Protein AF-A0A5C5XFL8-F1 (afdb_monomer_lite)

Secondary structure (DSSP, 8-state):
-HHHHT-S-S---SSPPPHHHHHHHHHHHHTT-----SSPPPHHHHHHHHHHHHHHHHTTSGGGSPPPP-PPP----TT--SHHHHHHHHHHHHTT--PPPPPPHHHHHHHHHHHHHSSPPPHHHHHHHHHHHHH-HHHHHHHT--

Structure (mmCIF, N/CA/C/O backbone):
data_AF-A0A5C5XFL8-F1
#
_entry.id   AF-A0A5C5XFL8-F1
#
loop_
_atom_site.group_PDB
_atom_site.id
_atom_site.type_symbol
_atom_site.label_atom_id
_atom_site.label_alt_id
_atom_site.label_comp_id
_atom_site.label_asym_id
_atom_site.label_entity_id
_atom_site.label_seq_id
_atom_site.pdbx_PDB_ins_code
_atom_site.Cartn_x
_atom_site.Cartn_y
_atom_site.Cartn_z
_atom_site.occupancy
_atom_site.B_iso_or_equiv
_atom_site.auth_seq_id
_atom_site.auth_comp_id
_atom_site.auth_asym_id
_atom_site.auth_atom_id
_atom_site.pdbx_PDB_model_num
ATOM 1 N N . MET A 1 1 ? 37.981 -22.392 -27.153 1.00 58.59 1 MET A N 1
ATOM 2 C CA . MET A 1 1 ? 37.346 -23.140 -28.263 1.00 58.59 1 MET A CA 1
ATOM 3 C C . MET A 1 1 ? 36.224 -24.040 -27.765 1.00 58.59 1 MET A C 1
ATOM 5 O O . MET A 1 1 ? 35.187 -24.071 -28.409 1.00 58.59 1 MET A O 1
ATOM 9 N N . GLU A 1 2 ? 36.392 -24.692 -26.612 1.00 56.66 2 GLU A N 1
ATOM 10 C CA . GLU A 1 2 ? 35.387 -25.596 -26.027 1.00 56.66 2 GLU A CA 1
ATOM 11 C C . GLU A 1 2 ? 34.042 -24.908 -25.722 1.00 56.66 2 GLU A C 1
ATOM 13 O O . GLU A 1 2 ? 32.993 -25.436 -26.078 1.00 56.66 2 GLU A O 1
ATOM 18 N N . ALA A 1 3 ? 34.059 -23.679 -25.190 1.00 55.62 3 ALA A N 1
ATOM 19 C CA . ALA A 1 3 ? 32.836 -22.928 -24.871 1.00 55.62 3 ALA A CA 1
ATOM 20 C C . ALA A 1 3 ? 31.971 -22.560 -26.100 1.00 55.62 3 ALA A C 1
ATOM 22 O O . ALA A 1 3 ? 30.751 -22.558 -26.013 1.00 55.62 3 ALA A O 1
ATOM 23 N N . LEU A 1 4 ? 32.574 -22.287 -27.267 1.00 59.34 4 LEU A N 1
ATOM 24 C CA . LEU A 1 4 ? 31.832 -21.964 -28.505 1.00 59.34 4 LEU A CA 1
ATOM 25 C C . LEU A 1 4 ? 31.277 -23.216 -29.198 1.00 59.34 4 LEU A C 1
ATOM 27 O O . LEU A 1 4 ? 30.257 -23.161 -29.882 1.00 59.34 4 LEU A O 1
ATOM 31 N N . LYS A 1 5 ? 31.953 -24.353 -29.018 1.00 62.22 5 LYS A N 1
ATOM 32 C CA . LYS A 1 5 ? 31.558 -25.647 -29.581 1.00 62.22 5 LYS A CA 1
ATOM 33 C C . LYS A 1 5 ? 30.596 -26.426 -28.683 1.00 62.22 5 LYS A C 1
ATOM 35 O O . LYS A 1 5 ? 30.146 -27.492 -29.097 1.00 62.22 5 LYS A O 1
ATOM 40 N N . HIS A 1 6 ? 30.249 -25.878 -27.513 1.00 59.28 6 HIS A N 1
ATOM 41 C CA . HIS A 1 6 ? 29.474 -26.554 -26.466 1.00 59.28 6 HIS A CA 1
ATOM 42 C C . HIS A 1 6 ? 30.130 -27.875 -26.023 1.00 59.28 6 HIS A C 1
ATOM 44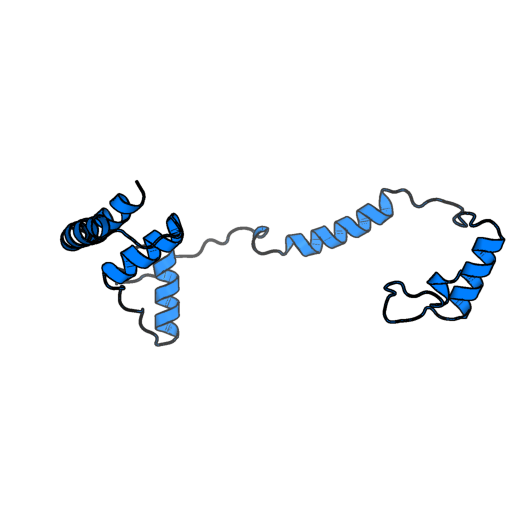 O O . HIS A 1 6 ? 29.457 -28.871 -25.782 1.00 59.28 6 HIS A O 1
ATOM 50 N N . GLU A 1 7 ? 31.463 -27.896 -25.959 1.00 61.62 7 GLU A N 1
ATOM 51 C CA . GLU A 1 7 ? 32.262 -29.062 -25.551 1.00 61.62 7 GLU A CA 1
ATOM 52 C C . GLU A 1 7 ? 32.612 -29.027 -24.045 1.00 61.62 7 GLU A C 1
ATOM 54 O O . GLU A 1 7 ? 33.283 -29.930 -23.553 1.00 61.62 7 GLU A O 1
ATOM 59 N N . SER A 1 8 ? 32.142 -28.014 -23.299 1.00 58.59 8 SER A N 1
ATOM 60 C CA . SER A 1 8 ? 32.319 -27.866 -21.844 1.00 58.59 8 SER A CA 1
ATOM 61 C C . SER A 1 8 ? 30.984 -27.760 -21.082 1.00 58.59 8 SER A C 1
ATOM 63 O O . SER A 1 8 ? 29.957 -27.383 -21.641 1.00 58.59 8 SER A O 1
ATOM 65 N N . PHE A 1 9 ? 31.002 -28.089 -19.782 1.00 54.72 9 PHE A N 1
ATOM 66 C CA . PHE A 1 9 ? 29.833 -28.157 -18.882 1.00 54.72 9 PHE A CA 1
ATOM 67 C C . PHE A 1 9 ? 29.443 -26.811 -18.227 1.00 54.72 9 PHE A C 1
ATOM 69 O O . PHE A 1 9 ? 28.985 -26.784 -17.085 1.00 54.72 9 PHE A O 1
ATOM 76 N N . GLU A 1 10 ? 29.637 -25.682 -18.906 1.00 61.00 10 GLU A N 1
ATOM 77 C CA . GLU A 1 10 ? 29.203 -24.372 -18.390 1.00 61.00 10 GLU A CA 1
ATOM 78 C C . GLU A 1 10 ? 27.795 -24.007 -18.890 1.00 61.00 10 GLU A C 1
ATOM 80 O O . GLU A 1 10 ? 27.343 -24.517 -19.914 1.00 61.00 10 GLU A O 1
ATOM 85 N N . MET A 1 11 ? 27.078 -23.137 -18.160 1.00 63.06 11 MET A N 1
ATOM 86 C CA . MET A 1 11 ? 25.755 -22.657 -18.586 1.00 63.06 11 MET A CA 1
ATOM 87 C C . MET A 1 11 ? 25.874 -21.854 -19.884 1.00 63.06 11 MET A C 1
ATOM 89 O O . MET A 1 11 ? 26.341 -20.714 -19.884 1.00 63.06 11 MET A O 1
ATOM 93 N N . LEU A 1 12 ? 25.418 -22.463 -20.974 1.00 62.34 12 LEU A N 1
ATOM 94 C CA . LEU A 1 12 ? 25.382 -21.893 -22.314 1.00 62.34 12 LEU A CA 1
ATOM 95 C C . LEU A 1 12 ? 23.933 -21.516 -22.674 1.00 62.34 12 LEU A C 1
ATOM 97 O O . LEU A 1 12 ? 23.000 -22.123 -22.146 1.00 62.34 12 LEU A O 1
ATOM 101 N N . PRO A 1 13 ? 23.717 -20.502 -23.529 1.00 64.38 13 PRO A N 1
ATOM 102 C CA . PRO A 1 13 ? 22.396 -20.224 -24.092 1.00 64.38 13 PRO A CA 1
ATOM 103 C C . PRO A 1 13 ? 21.851 -21.453 -24.847 1.00 64.38 13 PRO A C 1
ATOM 105 O O . PRO A 1 13 ? 22.625 -22.192 -25.447 1.00 64.38 13 PRO A O 1
ATOM 108 N N . ASP A 1 14 ? 20.526 -21.653 -24.838 1.00 60.75 14 ASP A N 1
ATOM 109 C CA . ASP A 1 14 ? 19.864 -22.869 -25.361 1.00 60.75 14 ASP A CA 1
ATOM 110 C C . ASP A 1 14 ? 20.130 -23.156 -26.856 1.00 60.75 14 ASP A C 1
ATOM 112 O O . ASP A 1 14 ? 20.002 -24.296 -27.305 1.00 60.75 14 ASP A O 1
ATOM 116 N N . GLU A 1 15 ? 20.508 -22.145 -27.644 1.00 71.75 15 GLU A N 1
ATOM 117 C CA . GLU A 1 15 ? 20.740 -22.272 -29.085 1.00 71.75 15 GLU A CA 1
ATOM 118 C C . GLU A 1 15 ? 22.223 -22.142 -29.456 1.00 71.75 15 GLU A C 1
ATOM 120 O O . GLU A 1 15 ? 22.873 -21.118 -29.222 1.00 71.75 15 GLU A O 1
ATOM 125 N N . ARG A 1 16 ? 22.750 -23.178 -30.125 1.00 73.06 16 ARG A N 1
ATOM 126 C CA . ARG A 1 16 ? 24.101 -23.178 -30.698 1.00 73.06 16 ARG A CA 1
ATOM 127 C C . ARG A 1 16 ? 24.171 -22.256 -31.917 1.00 73.06 16 ARG A C 1
ATOM 129 O O . ARG A 1 16 ? 23.327 -22.318 -32.809 1.00 73.06 16 ARG A O 1
ATOM 136 N N . LEU A 1 17 ? 25.233 -21.450 -31.986 1.00 80.19 17 LEU A N 1
ATOM 137 C CA . LEU A 1 17 ? 25.525 -20.622 -33.158 1.00 80.19 17 LEU A CA 1
ATOM 138 C C . LEU A 1 17 ? 25.703 -21.485 -34.424 1.00 80.19 17 LEU A C 1
ATOM 140 O O . LEU A 1 17 ? 26.223 -22.598 -34.333 1.00 80.19 17 LEU A O 1
ATOM 144 N N . PRO A 1 18 ? 25.347 -20.974 -35.617 1.00 88.50 18 PRO A N 1
ATOM 145 C CA . PRO A 1 18 ? 25.570 -21.691 -36.870 1.00 88.50 18 PRO A CA 1
ATOM 146 C C . PRO A 1 18 ? 27.041 -22.082 -37.062 1.00 88.50 18 PRO A C 1
ATOM 148 O O . PRO A 1 18 ? 27.942 -21.304 -36.747 1.00 88.50 18 PRO A O 1
ATOM 151 N N . GLU A 1 19 ? 27.295 -23.255 -37.649 1.00 83.06 19 GLU A N 1
ATOM 152 C CA . GLU A 1 19 ? 28.662 -23.760 -37.883 1.00 83.06 19 GLU A CA 1
ATOM 153 C C . GLU A 1 19 ? 29.536 -22.786 -38.680 1.00 83.06 19 GLU A C 1
ATOM 155 O O . GLU A 1 19 ? 30.731 -22.661 -38.422 1.00 83.06 19 GLU A O 1
ATOM 160 N N . THR A 1 20 ? 28.939 -22.044 -39.614 1.00 87.44 20 THR A N 1
ATOM 161 C CA . THR A 1 20 ? 29.629 -21.003 -40.386 1.00 87.44 20 THR A CA 1
ATOM 162 C C . THR A 1 20 ? 30.152 -19.885 -39.489 1.00 87.44 20 THR A C 1
ATOM 164 O O . THR A 1 20 ? 31.298 -19.472 -39.619 1.00 87.44 20 THR A O 1
ATOM 167 N N . VAL A 1 21 ? 29.352 -19.464 -38.509 1.00 86.62 21 VAL A N 1
ATOM 168 C CA . VAL A 1 21 ? 29.722 -18.433 -37.536 1.00 86.62 21 VAL A CA 1
ATOM 169 C C . VAL A 1 21 ? 30.819 -18.947 -36.600 1.00 86.62 21 VAL A C 1
ATOM 171 O O . VAL A 1 21 ? 31.780 -18.233 -36.323 1.00 86.62 21 VAL A O 1
ATOM 174 N N . ILE A 1 22 ? 30.732 -20.203 -36.148 1.00 85.62 22 ILE A N 1
ATOM 175 C CA . ILE A 1 22 ? 31.780 -20.836 -35.326 1.00 85.62 22 ILE A CA 1
ATOM 176 C C . ILE A 1 22 ? 33.107 -20.918 -36.101 1.00 85.62 22 ILE A C 1
ATOM 178 O O . ILE A 1 22 ? 34.171 -20.657 -35.529 1.00 85.62 22 ILE A O 1
ATOM 182 N N . ALA A 1 23 ? 33.064 -21.253 -37.393 1.00 87.25 23 ALA A N 1
ATOM 183 C CA . ALA A 1 23 ? 34.242 -21.292 -38.257 1.00 87.25 23 ALA A CA 1
ATOM 184 C C . ALA A 1 23 ? 34.877 -19.902 -38.426 1.00 87.25 23 ALA A C 1
ATOM 186 O O . ALA A 1 23 ? 36.098 -19.775 -38.295 1.00 87.25 23 ALA A O 1
ATOM 187 N N . ASP A 1 24 ? 34.063 -18.861 -38.617 1.00 86.12 24 ASP A N 1
ATOM 188 C CA . ASP A 1 24 ? 34.532 -17.474 -38.701 1.00 86.12 24 ASP A CA 1
ATOM 189 C C . ASP A 1 24 ? 35.217 -17.032 -37.399 1.00 86.12 24 ASP A C 1
ATOM 191 O O . ASP A 1 24 ? 36.332 -16.507 -37.431 1.00 86.12 24 ASP A O 1
ATOM 195 N N . PHE A 1 25 ? 34.617 -17.322 -36.236 1.00 85.19 25 PHE A N 1
ATOM 196 C CA . PHE A 1 25 ? 35.239 -17.047 -34.934 1.00 85.19 25 PHE A CA 1
ATOM 197 C C . PHE A 1 25 ? 36.539 -17.828 -34.727 1.00 85.19 25 PHE A C 1
ATOM 199 O O . PHE A 1 25 ? 37.504 -17.289 -34.190 1.00 85.19 25 PHE A O 1
ATOM 206 N N . THR A 1 26 ? 36.584 -19.089 -35.158 1.00 87.62 26 THR A N 1
ATOM 207 C CA . THR A 1 26 ? 37.783 -19.930 -35.047 1.00 87.62 26 THR A CA 1
ATOM 208 C C . THR A 1 26 ? 38.942 -19.322 -35.822 1.00 87.62 26 THR A C 1
ATOM 210 O O . THR A 1 26 ? 40.038 -19.172 -35.282 1.00 87.62 26 THR A O 1
ATOM 213 N N . ARG A 1 27 ? 38.682 -18.936 -37.073 1.00 87.81 27 ARG A N 1
ATOM 214 C CA . ARG A 1 27 ? 39.663 -18.290 -37.939 1.00 87.81 27 ARG A CA 1
ATOM 215 C C . ARG A 1 27 ? 40.121 -16.956 -37.359 1.00 87.81 27 ARG A C 1
ATOM 217 O O . ARG A 1 27 ? 41.314 -16.718 -37.248 1.00 87.81 27 ARG A O 1
ATOM 224 N N . TRP A 1 28 ? 39.189 -16.129 -36.901 1.00 88.50 28 TRP A N 1
ATOM 225 C CA . TRP A 1 28 ? 39.501 -14.841 -36.287 1.00 88.50 28 TRP A CA 1
ATOM 226 C C . TRP A 1 28 ? 40.406 -14.961 -35.047 1.00 88.50 28 TRP A C 1
ATOM 228 O O . TRP A 1 28 ? 41.344 -14.182 -34.884 1.00 88.50 28 TRP A O 1
ATOM 238 N N . ILE A 1 29 ? 40.169 -15.961 -34.190 1.00 86.69 29 ILE A N 1
ATOM 239 C CA . ILE A 1 29 ? 41.032 -16.251 -33.033 1.00 86.69 29 ILE A CA 1
ATOM 240 C C . ILE A 1 29 ? 42.422 -16.709 -33.493 1.00 86.69 29 ILE A C 1
ATOM 242 O O . ILE A 1 29 ? 43.422 -16.268 -32.928 1.00 86.69 29 ILE A O 1
ATOM 246 N N . GLN A 1 30 ? 42.497 -17.569 -34.516 1.00 89.00 30 GLN A N 1
ATOM 247 C CA . GLN A 1 30 ? 43.768 -18.013 -35.106 1.00 89.00 30 GLN A CA 1
ATOM 248 C C . GLN A 1 30 ? 44.559 -16.848 -35.716 1.00 89.00 30 GLN A C 1
ATOM 250 O O . GLN A 1 30 ? 45.778 -16.804 -35.575 1.00 89.00 30 GLN A O 1
ATOM 255 N N . ASP A 1 31 ? 43.861 -15.871 -36.292 1.00 87.31 31 ASP A N 1
ATOM 256 C CA . ASP A 1 31 ? 44.422 -14.636 -36.846 1.00 87.31 31 ASP A CA 1
ATOM 257 C C . ASP A 1 31 ? 44.785 -13.602 -35.750 1.00 87.31 31 ASP A C 1
ATOM 259 O O . ASP A 1 31 ? 45.100 -12.448 -36.042 1.00 87.31 31 ASP A O 1
ATOM 263 N N . GLY A 1 32 ? 44.765 -14.004 -34.472 1.00 84.94 32 GLY A N 1
ATOM 264 C CA . GLY A 1 32 ? 45.216 -13.198 -33.336 1.00 84.94 32 GLY A CA 1
ATOM 265 C C . GLY A 1 32 ? 44.126 -12.361 -32.669 1.00 84.94 32 GLY A C 1
ATOM 266 O O . GLY A 1 32 ? 44.453 -11.443 -31.919 1.00 84.94 32 GLY A O 1
ATOM 267 N N . ALA A 1 33 ? 42.847 -12.657 -32.931 1.00 86.06 33 ALA A N 1
ATOM 268 C CA . ALA A 1 33 ? 41.697 -11.945 -32.371 1.00 86.06 33 ALA A CA 1
ATOM 269 C C . ALA A 1 33 ? 41.777 -10.417 -32.575 1.00 86.06 33 ALA A C 1
ATOM 271 O O . ALA A 1 33 ? 41.388 -9.625 -31.711 1.00 86.06 33 ALA A O 1
ATOM 272 N N . PHE A 1 34 ? 42.316 -9.991 -33.723 1.00 82.38 34 PHE A N 1
ATOM 273 C CA . PHE A 1 34 ? 42.469 -8.578 -34.056 1.00 82.38 34 PHE A CA 1
ATOM 274 C C . PHE A 1 34 ? 41.095 -7.916 -34.154 1.00 82.38 34 PHE A C 1
ATOM 276 O O . PHE A 1 34 ? 40.184 -8.485 -34.732 1.00 82.38 34 PHE A O 1
ATOM 283 N N . ASN A 1 35 ? 40.897 -6.709 -33.634 1.00 76.50 35 ASN A N 1
ATOM 284 C CA . ASN A 1 35 ? 39.623 -6.022 -33.853 1.00 76.50 35 ASN A CA 1
ATOM 285 C C . ASN A 1 35 ? 39.495 -5.671 -35.353 1.00 76.50 35 ASN A C 1
ATOM 287 O O . ASN A 1 35 ? 40.266 -4.834 -35.817 1.00 76.50 35 ASN A O 1
ATOM 291 N N . PRO A 1 36 ? 38.561 -6.275 -36.119 1.00 71.00 36 PRO A N 1
ATOM 292 C CA . PRO A 1 36 ? 38.501 -6.104 -37.571 1.00 71.00 36 PRO A CA 1
ATOM 293 C C . PRO A 1 36 ? 37.799 -4.809 -37.994 1.00 71.00 36 PRO A C 1
ATOM 295 O O . PRO A 1 36 ? 37.556 -4.591 -39.176 1.00 71.00 36 PRO A O 1
ATOM 298 N N . ARG A 1 37 ? 37.398 -3.967 -37.036 1.00 75.00 37 ARG A N 1
ATOM 299 C CA . ARG A 1 37 ? 36.728 -2.699 -37.317 1.00 75.00 37 ARG A CA 1
ATOM 300 C C . ARG A 1 37 ? 37.773 -1.630 -37.630 1.00 75.00 37 ARG A C 1
ATOM 302 O O . ARG A 1 37 ? 38.515 -1.236 -36.735 1.00 75.00 37 ARG A O 1
ATOM 309 N N . ASP A 1 38 ? 37.752 -1.106 -38.854 1.00 70.56 38 ASP A N 1
ATOM 310 C CA . ASP A 1 38 ? 38.615 0.008 -39.287 1.00 70.56 38 ASP A CA 1
ATOM 311 C C . ASP A 1 38 ? 38.372 1.300 -38.486 1.00 70.56 38 ASP A C 1
ATOM 313 O O . ASP A 1 38 ? 39.257 2.141 -38.336 1.00 70.56 38 ASP A O 1
ATOM 317 N N . GLN A 1 39 ? 37.165 1.452 -37.936 1.00 59.88 39 GLN A N 1
ATOM 318 C CA . GLN A 1 39 ? 36.803 2.507 -36.998 1.00 59.88 39 GLN A CA 1
ATOM 319 C C . GLN A 1 39 ? 36.074 1.892 -35.809 1.00 59.88 39 GLN A C 1
ATOM 321 O O . GLN A 1 39 ? 35.046 1.225 -35.949 1.00 59.88 39 GLN A O 1
ATOM 326 N N . GLN A 1 40 ? 36.596 2.135 -34.611 1.00 59.62 40 GLN A N 1
ATOM 327 C CA . GLN A 1 40 ? 35.843 1.889 -33.393 1.00 59.62 40 GLN A CA 1
ATOM 328 C C . GLN A 1 40 ? 34.628 2.829 -33.421 1.00 59.62 40 GLN A C 1
ATOM 330 O O . GLN A 1 40 ? 34.829 4.031 -33.609 1.00 59.62 40 GLN A O 1
ATOM 335 N N . PRO A 1 41 ? 33.382 2.327 -33.294 1.00 57.22 41 PRO A N 1
ATOM 336 C CA . PRO A 1 41 ? 32.232 3.215 -33.219 1.00 57.22 41 PRO A CA 1
ATOM 337 C C . PRO A 1 41 ? 32.491 4.205 -32.089 1.00 57.22 41 PRO A C 1
ATOM 339 O O . PRO A 1 41 ? 32.881 3.788 -30.992 1.00 57.22 41 PRO A O 1
ATOM 342 N N . SER A 1 42 ? 32.328 5.501 -32.369 1.00 61.09 42 SER A N 1
ATOM 343 C CA . SER A 1 42 ? 32.433 6.510 -31.323 1.00 61.09 42 SER A CA 1
ATOM 344 C C . SER A 1 42 ? 31.477 6.088 -30.203 1.00 61.09 42 SER A C 1
ATOM 346 O O . SER A 1 42 ? 30.304 5.831 -30.494 1.00 61.09 42 SER A O 1
ATOM 348 N N . PRO A 1 43 ? 31.939 5.954 -28.946 1.00 59.53 43 PRO A N 1
ATOM 349 C CA . PRO A 1 43 ? 31.106 5.502 -27.832 1.00 59.53 43 PRO A CA 1
ATOM 350 C C . PRO A 1 43 ? 29.796 6.290 -27.681 1.00 59.53 43 PRO A C 1
ATOM 352 O O . PRO A 1 43 ? 28.853 5.795 -27.074 1.00 59.53 43 PRO A O 1
ATOM 355 N N . THR A 1 44 ? 29.740 7.498 -28.242 1.00 61.12 44 THR A N 1
ATOM 356 C CA . THR A 1 44 ? 28.599 8.410 -28.257 1.00 61.12 44 THR A CA 1
ATOM 357 C C . THR A 1 44 ? 27.459 7.964 -29.176 1.00 61.12 44 THR A C 1
ATOM 359 O O . THR A 1 44 ? 26.360 7.769 -28.677 1.00 61.12 44 THR A O 1
ATOM 362 N N . ASP A 1 45 ? 27.662 7.700 -30.469 1.00 60.38 45 ASP A N 1
ATOM 363 C CA . ASP A 1 45 ? 26.527 7.646 -31.415 1.00 60.38 45 ASP A CA 1
ATOM 364 C C . ASP A 1 45 ? 25.609 6.420 -31.229 1.00 60.38 45 ASP A C 1
ATOM 366 O O . ASP A 1 45 ? 24.379 6.528 -31.224 1.00 60.38 45 ASP A O 1
ATOM 370 N N . ALA A 1 46 ? 26.192 5.232 -31.031 1.00 60.56 46 ALA A N 1
ATOM 371 C CA . ALA A 1 46 ? 25.420 4.003 -30.818 1.00 60.56 46 ALA A CA 1
ATOM 372 C C . ALA A 1 46 ? 24.756 3.972 -29.429 1.00 60.56 46 ALA A C 1
ATOM 374 O O . ALA A 1 46 ? 23.627 3.491 -29.282 1.00 60.56 46 ALA A O 1
ATOM 375 N N . ALA A 1 47 ? 25.434 4.513 -28.412 1.00 67.38 47 ALA A N 1
ATOM 376 C CA . ALA A 1 47 ? 24.881 4.636 -27.068 1.00 67.38 47 ALA A CA 1
ATOM 377 C C . ALA A 1 47 ? 23.766 5.691 -27.014 1.00 67.38 47 ALA A C 1
ATOM 379 O O . ALA A 1 47 ? 22.748 5.468 -26.358 1.00 67.38 47 ALA A O 1
ATOM 380 N N . GLU A 1 48 ? 23.908 6.796 -27.746 1.00 68.81 48 GLU A N 1
ATOM 381 C CA . GLU A 1 48 ? 22.906 7.857 -27.854 1.00 68.81 48 GLU A CA 1
ATOM 382 C C . GLU A 1 48 ? 21.645 7.380 -28.573 1.00 68.81 48 GLU A C 1
ATOM 384 O O . GLU A 1 48 ? 20.537 7.616 -28.083 1.00 68.81 48 GLU A O 1
ATOM 389 N N . ALA A 1 49 ? 21.781 6.649 -29.684 1.00 69.81 49 ALA A N 1
ATOM 390 C CA . ALA A 1 49 ? 20.637 6.067 -30.383 1.00 69.81 49 ALA A CA 1
ATOM 391 C C . ALA A 1 49 ? 19.873 5.069 -29.491 1.00 69.81 49 ALA A C 1
ATOM 393 O O . ALA A 1 49 ? 18.644 5.143 -29.375 1.00 69.81 49 ALA A O 1
ATOM 394 N N . ALA A 1 50 ? 20.595 4.183 -28.794 1.00 81.62 50 ALA A N 1
ATOM 395 C CA . ALA A 1 50 ? 20.005 3.226 -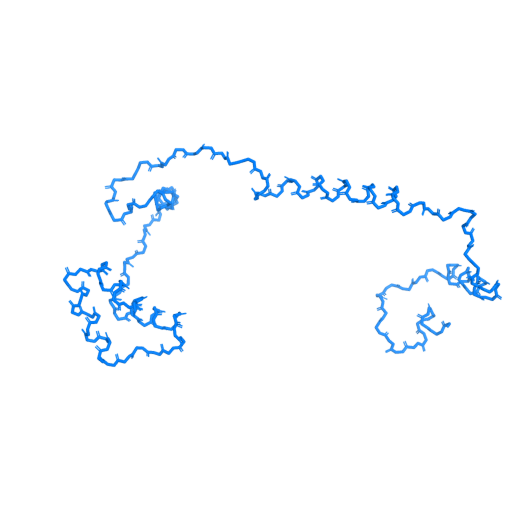27.859 1.00 81.62 50 ALA A CA 1
ATOM 396 C C . ALA A 1 50 ? 19.350 3.913 -26.646 1.00 81.62 50 ALA A C 1
ATOM 398 O O . ALA A 1 50 ? 18.286 3.492 -26.183 1.00 81.62 50 ALA A O 1
ATOM 399 N N . TRP A 1 51 ? 19.955 4.986 -26.134 1.00 82.75 51 TRP A N 1
ATOM 400 C CA . TRP A 1 51 ? 19.399 5.776 -25.040 1.00 82.75 51 TRP A CA 1
ATOM 401 C C . TRP A 1 51 ? 18.131 6.518 -25.456 1.00 82.75 51 TRP A C 1
ATOM 403 O O . TRP A 1 51 ? 17.139 6.470 -24.734 1.00 82.75 51 TRP A O 1
ATOM 413 N N . LYS A 1 52 ? 18.115 7.147 -26.636 1.00 87.62 52 LYS A N 1
ATOM 414 C CA . LYS A 1 52 ? 16.947 7.877 -27.146 1.00 87.62 52 LYS A CA 1
ATOM 415 C C . LYS A 1 52 ? 15.733 6.962 -27.312 1.00 87.62 52 LYS A C 1
ATOM 417 O O . LYS A 1 52 ? 14.625 7.355 -26.949 1.00 87.62 52 LYS A O 1
ATOM 422 N N . ALA A 1 53 ? 15.945 5.735 -27.790 1.00 89.81 53 ALA A N 1
ATOM 423 C CA . ALA A 1 53 ? 14.893 4.723 -27.871 1.00 89.81 53 ALA A CA 1
ATOM 424 C C . ALA A 1 53 ? 14.355 4.340 -26.479 1.00 89.81 53 ALA A C 1
ATOM 426 O O . ALA A 1 53 ? 13.145 4.385 -26.254 1.00 89.81 53 ALA A O 1
ATOM 427 N N . LYS A 1 54 ? 15.244 4.054 -25.516 1.00 90.75 54 LYS A N 1
ATOM 428 C CA . LYS A 1 54 ? 14.858 3.742 -24.127 1.00 90.75 54 LYS A CA 1
ATOM 429 C C . LYS A 1 54 ? 14.139 4.905 -23.448 1.00 90.75 54 LYS A C 1
ATOM 431 O O . LYS A 1 54 ? 13.179 4.688 -22.719 1.00 90.75 54 LYS A O 1
ATOM 436 N N . LEU A 1 55 ? 14.586 6.137 -23.676 1.00 91.62 55 LEU A N 1
ATOM 437 C CA . LEU A 1 55 ? 13.946 7.324 -23.126 1.00 91.62 55 LEU A CA 1
ATOM 438 C C . LEU A 1 55 ? 12.532 7.478 -23.690 1.00 91.62 55 LEU A C 1
ATOM 440 O O . LEU A 1 55 ? 11.603 7.647 -22.914 1.00 91.62 55 LEU A O 1
ATOM 444 N N . ALA A 1 56 ? 12.351 7.330 -25.006 1.00 92.31 56 ALA A N 1
ATOM 445 C CA . ALA A 1 56 ? 11.034 7.406 -25.639 1.00 92.31 56 ALA A CA 1
ATOM 446 C C . ALA A 1 56 ? 10.045 6.353 -25.104 1.00 92.31 56 ALA A C 1
ATOM 448 O O . ALA A 1 56 ? 8.855 6.640 -24.968 1.00 92.31 56 ALA A O 1
ATOM 449 N N . GLU A 1 57 ? 10.524 5.150 -24.783 1.00 93.88 57 GLU A N 1
ATOM 450 C CA . GLU A 1 57 ? 9.726 4.114 -24.123 1.00 93.88 57 GLU A CA 1
ATOM 451 C C . GLU A 1 57 ? 9.380 4.509 -22.680 1.00 93.88 57 GLU A C 1
ATOM 453 O O . GLU A 1 57 ? 8.207 4.544 -22.304 1.00 93.88 57 GLU A O 1
ATOM 458 N N . ARG A 1 58 ? 10.391 4.867 -21.880 1.00 94.56 58 ARG A N 1
ATOM 459 C CA . ARG A 1 58 ? 10.235 5.194 -20.455 1.00 94.56 58 ARG A CA 1
ATOM 460 C C . ARG A 1 58 ? 9.390 6.427 -20.219 1.00 94.56 58 ARG A C 1
ATOM 462 O O . ARG A 1 58 ? 8.617 6.446 -19.271 1.00 94.56 58 ARG A O 1
ATOM 469 N N . SER A 1 59 ? 9.477 7.431 -21.087 1.00 94.12 59 SER A N 1
ATOM 470 C CA . SER A 1 59 ? 8.644 8.627 -20.996 1.00 94.12 59 SER A CA 1
ATOM 471 C C . SER A 1 59 ? 7.154 8.293 -20.971 1.00 94.12 59 SER A C 1
ATOM 473 O O . SER A 1 59 ? 6.397 9.089 -20.442 1.00 94.12 59 SER A O 1
ATOM 475 N N . ARG A 1 60 ? 6.722 7.127 -21.476 1.00 94.62 60 ARG A N 1
ATOM 476 C CA . ARG A 1 60 ? 5.320 6.670 -21.445 1.00 94.62 60 ARG A CA 1
ATOM 477 C C . ARG A 1 60 ? 4.895 6.045 -20.114 1.00 94.62 60 ARG A C 1
ATOM 479 O O . ARG A 1 60 ? 3.718 5.728 -19.953 1.00 94.62 60 ARG A O 1
ATOM 486 N N . TRP A 1 61 ? 5.815 5.825 -19.176 1.00 95.50 61 TRP A N 1
ATOM 487 C CA . TRP A 1 61 ? 5.484 5.300 -17.854 1.00 95.50 61 TRP A CA 1
ATOM 488 C C . TRP A 1 61 ? 4.536 6.238 -17.120 1.00 95.50 61 TRP A C 1
ATOM 490 O O . TRP A 1 61 ? 4.699 7.455 -17.159 1.00 95.50 61 TRP A O 1
ATOM 500 N N . TRP A 1 62 ? 3.568 5.658 -16.413 1.00 93.31 62 TRP A N 1
ATOM 501 C CA . TRP A 1 62 ? 2.503 6.402 -15.741 1.00 93.31 62 TRP A CA 1
ATOM 502 C C . TRP A 1 62 ? 3.036 7.466 -14.767 1.00 93.31 62 TRP A C 1
ATOM 504 O O . TRP A 1 62 ? 2.432 8.525 -14.648 1.00 93.31 62 TRP A O 1
ATOM 514 N N . SER A 1 63 ? 4.179 7.216 -14.120 1.00 93.62 63 SER A N 1
ATOM 515 C CA . SER A 1 63 ? 4.803 8.127 -13.152 1.00 93.62 63 SER A CA 1
ATOM 516 C C . SER A 1 63 ? 5.541 9.307 -13.791 1.00 93.62 63 SER A C 1
ATOM 518 O O . SER A 1 63 ? 5.871 10.261 -13.093 1.00 93.62 63 SER A O 1
ATOM 520 N N . LEU A 1 64 ? 5.809 9.245 -15.101 1.00 94.19 64 LEU A N 1
ATOM 521 C CA . LEU A 1 64 ? 6.460 10.305 -15.880 1.00 94.19 64 LEU A CA 1
ATOM 522 C C . LEU A 1 64 ? 5.472 11.071 -16.769 1.00 94.19 64 LEU A C 1
ATOM 524 O O . LEU A 1 64 ? 5.866 11.979 -17.500 1.00 94.19 64 LEU A O 1
ATOM 528 N N . GLN A 1 65 ? 4.191 10.706 -16.722 1.00 94.06 65 GLN A N 1
ATOM 529 C CA . GLN A 1 65 ? 3.135 11.451 -17.389 1.00 94.06 65 GLN A CA 1
ATOM 530 C C . GLN A 1 65 ? 2.694 12.638 -16.521 1.00 94.06 65 GLN A C 1
ATOM 532 O O . GLN A 1 65 ? 2.698 12.535 -15.293 1.00 94.06 65 GLN A O 1
ATOM 537 N N . PRO A 1 66 ? 2.271 13.758 -17.132 1.00 93.31 66 PRO A N 1
ATOM 538 C CA . PRO A 1 66 ? 1.659 14.854 -16.393 1.00 93.31 66 PRO A CA 1
ATOM 539 C C . PRO A 1 66 ? 0.463 14.367 -15.568 1.00 93.31 66 PRO A C 1
ATOM 541 O O . PRO A 1 66 ? -0.350 13.569 -16.052 1.00 93.31 66 PRO A O 1
ATOM 544 N N . LEU A 1 67 ? 0.336 14.873 -14.338 1.00 92.06 67 LEU A N 1
ATOM 545 C CA . LEU A 1 67 ? -0.832 14.597 -13.511 1.00 92.06 67 LEU A CA 1
ATOM 546 C C . LEU A 1 67 ? -2.071 15.185 -14.188 1.00 92.06 67 LEU A C 1
ATOM 548 O O . LEU A 1 67 ? -2.076 16.334 -14.628 1.00 92.06 67 LEU A O 1
ATOM 552 N N . LYS A 1 68 ? -3.128 14.380 -14.268 1.00 89.00 68 LYS A N 1
ATOM 553 C CA . LYS A 1 68 ? -4.439 14.837 -14.722 1.00 89.00 68 LYS A CA 1
ATOM 554 C C . LYS A 1 68 ? -5.235 15.281 -13.508 1.00 89.00 68 LYS A C 1
ATOM 556 O O . LYS A 1 68 ? -5.310 14.540 -12.530 1.00 89.00 68 LYS A O 1
ATOM 561 N N . GLU A 1 69 ? -5.859 16.447 -13.589 1.00 88.25 69 GLU A N 1
ATOM 562 C CA . GLU A 1 69 ? -6.853 16.842 -12.598 1.00 88.25 69 GLU A CA 1
ATOM 563 C C . GLU A 1 69 ? -8.097 15.966 -12.754 1.00 88.25 69 GLU A C 1
ATOM 565 O O . GLU A 1 69 ? -8.656 15.832 -13.846 1.00 88.25 69 GLU A O 1
ATOM 570 N N . VAL A 1 70 ? -8.515 15.337 -11.658 1.00 90.31 70 VAL A N 1
ATOM 571 C CA . VAL A 1 70 ? -9.711 14.498 -11.606 1.00 90.31 70 VAL A CA 1
ATOM 572 C C . VAL A 1 70 ? -10.594 15.016 -10.484 1.00 90.31 70 VAL A C 1
ATOM 574 O O . VAL A 1 70 ? -10.147 15.164 -9.351 1.00 90.31 70 VAL A O 1
ATOM 577 N N . SER A 1 71 ? -11.862 15.279 -10.792 1.00 91.38 71 SER A N 1
ATOM 578 C CA . SER A 1 71 ? -12.842 15.660 -9.780 1.00 91.38 71 SER A CA 1
ATOM 579 C C . SER A 1 71 ? -13.166 14.470 -8.878 1.00 91.38 71 SER A C 1
ATOM 581 O O . SER A 1 71 ? -13.545 13.405 -9.378 1.00 91.38 71 SER A O 1
ATOM 583 N N . VAL A 1 72 ? -13.082 14.670 -7.566 1.00 90.19 72 VAL A N 1
ATOM 584 C CA . VAL A 1 72 ? -13.461 13.665 -6.567 1.00 90.19 72 VAL A CA 1
ATOM 585 C C . VAL A 1 72 ? -14.960 13.339 -6.700 1.00 90.19 72 VAL A C 1
ATOM 587 O O . VAL A 1 72 ? -15.786 14.260 -6.742 1.00 90.19 72 VAL A O 1
ATOM 590 N N . PRO A 1 73 ? -15.352 12.053 -6.805 1.00 89.31 73 PRO A N 1
ATOM 591 C CA . PRO A 1 73 ? -16.752 11.661 -6.850 1.00 89.31 73 PRO A CA 1
ATOM 592 C C . PRO A 1 73 ? -17.475 12.086 -5.575 1.00 89.31 73 PRO A C 1
ATOM 594 O O . PRO A 1 73 ? -16.968 11.906 -4.474 1.00 89.31 73 PRO A O 1
ATOM 597 N N . LYS A 1 74 ? -18.700 12.596 -5.707 1.00 84.62 74 LYS A N 1
ATOM 598 C CA . LYS A 1 74 ? -19.520 12.925 -4.538 1.00 84.62 74 LYS A CA 1
ATOM 599 C C . LYS A 1 74 ? -20.004 11.637 -3.874 1.00 84.62 74 LYS A C 1
ATOM 601 O O . LYS A 1 74 ? -20.784 10.894 -4.471 1.00 84.62 74 LYS A O 1
ATOM 606 N N . VAL A 1 75 ? -19.566 11.398 -2.644 1.00 81.06 75 VAL A N 1
ATOM 607 C CA . VAL A 1 75 ? -20.028 10.296 -1.793 1.00 81.06 75 VAL A CA 1
ATOM 608 C C . VAL A 1 75 ? -20.749 10.885 -0.579 1.00 81.06 75 VAL A C 1
ATOM 610 O O . VAL A 1 75 ? -20.325 11.894 -0.030 1.00 81.06 75 VAL A O 1
ATOM 613 N N . ILE A 1 76 ? -21.895 10.300 -0.218 1.00 67.81 76 ILE A N 1
ATOM 614 C CA . ILE A 1 76 ? -22.782 10.787 0.862 1.00 67.81 76 ILE A CA 1
ATOM 615 C C . ILE A 1 76 ? -22.458 10.093 2.202 1.00 67.81 76 ILE A C 1
ATOM 617 O O . ILE A 1 76 ? -23.032 10.422 3.234 1.00 67.81 76 ILE A O 1
ATOM 621 N N . ASP A 1 77 ? -21.534 9.131 2.205 1.00 69.94 77 ASP A N 1
ATOM 622 C CA . ASP A 1 77 ? -21.172 8.368 3.396 1.00 69.94 77 ASP A CA 1
ATOM 623 C C . ASP A 1 77 ? -20.063 9.082 4.199 1.00 69.94 77 ASP A C 1
ATOM 625 O O . ASP A 1 77 ? -18.935 9.182 3.710 1.00 69.94 77 ASP A O 1
ATOM 629 N N . PRO A 1 78 ? -20.343 9.563 5.427 1.00 66.69 78 PRO A N 1
ATOM 630 C CA . PRO A 1 78 ? -19.359 10.258 6.258 1.00 66.69 78 PRO A CA 1
ATOM 631 C C . PRO A 1 78 ? -18.211 9.355 6.734 1.00 66.69 78 PRO A C 1
ATOM 633 O O . PRO A 1 78 ? -17.201 9.868 7.209 1.00 66.69 78 PRO A O 1
ATOM 636 N N . HIS A 1 79 ? -18.340 8.028 6.617 1.00 68.19 79 HIS A N 1
ATOM 637 C CA . HIS A 1 79 ? -17.279 7.079 6.957 1.00 68.19 79 HIS A CA 1
ATOM 638 C C . HIS A 1 7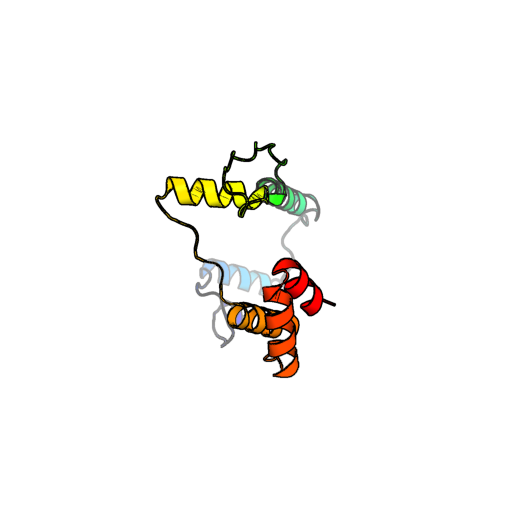9 ? -16.221 6.939 5.844 1.00 68.19 79 HIS A C 1
ATOM 640 O O . HIS A 1 79 ? -15.149 6.398 6.093 1.00 68.19 79 HIS A O 1
ATOM 646 N N . TRP A 1 80 ? -16.511 7.438 4.635 1.00 68.31 80 TRP A N 1
ATOM 647 C CA . TRP A 1 80 ? -15.622 7.452 3.463 1.00 68.31 80 TRP A CA 1
ATOM 648 C C . TRP A 1 80 ? -15.178 8.888 3.173 1.00 68.31 80 TRP A C 1
ATOM 650 O O . TRP A 1 80 ? -15.502 9.467 2.139 1.00 68.31 80 TRP A O 1
ATOM 660 N N . SER A 1 81 ? -14.498 9.492 4.145 1.00 66.38 81 SER A N 1
ATOM 661 C CA . SER A 1 81 ? -14.222 10.930 4.193 1.00 66.38 81 SER A CA 1
ATOM 662 C C . SER A 1 81 ? -12.940 11.361 3.474 1.00 66.38 81 SER A C 1
ATOM 664 O O . SER A 1 81 ? -12.744 12.557 3.271 1.00 66.38 81 SER A O 1
ATOM 666 N N . SER A 1 82 ? -12.082 10.422 3.058 1.00 83.44 82 SER A N 1
ATOM 667 C CA . SER A 1 82 ? -10.914 10.729 2.224 1.00 83.44 82 SER A CA 1
ATOM 668 C C . SER A 1 82 ? -11.295 10.869 0.747 1.00 83.44 82 SER A C 1
ATOM 670 O O . SER A 1 82 ? -12.128 10.126 0.220 1.00 83.44 82 SER A O 1
ATOM 672 N N . ASP A 1 83 ? -10.621 11.774 0.037 1.00 86.88 83 ASP A N 1
ATOM 673 C CA . ASP A 1 83 ? -10.801 11.957 -1.406 1.00 86.88 83 ASP A CA 1
ATOM 674 C C . ASP A 1 83 ? -10.555 10.655 -2.186 1.00 86.88 83 ASP A C 1
ATOM 676 O O . ASP A 1 83 ? -11.264 10.354 -3.145 1.00 86.88 83 ASP A O 1
ATOM 680 N N . ILE A 1 84 ? -9.582 9.842 -1.756 1.00 87.44 84 ILE A N 1
ATOM 681 C CA . ILE A 1 84 ? -9.253 8.549 -2.384 1.00 87.44 84 ILE A CA 1
ATOM 682 C C . ILE A 1 84 ? -10.373 7.531 -2.146 1.00 87.44 84 ILE A C 1
ATOM 684 O O . ILE A 1 84 ? -10.781 6.816 -3.067 1.00 87.44 84 ILE A O 1
ATOM 688 N N . ASP A 1 85 ? -10.904 7.501 -0.926 1.00 88.31 85 ASP A N 1
ATOM 689 C CA . ASP A 1 85 ? -11.983 6.604 -0.515 1.00 88.31 85 ASP A CA 1
ATOM 690 C C . ASP A 1 85 ? -13.230 6.836 -1.380 1.00 88.31 85 ASP A C 1
ATOM 692 O O . ASP A 1 85 ? -13.863 5.878 -1.838 1.00 88.31 85 ASP A O 1
ATOM 696 N N . CYS A 1 86 ? -13.517 8.090 -1.738 1.00 90.00 86 CYS A N 1
ATOM 697 C CA . CYS A 1 86 ? -14.614 8.428 -2.640 1.00 90.00 86 CYS A CA 1
ATOM 698 C C . CYS A 1 86 ? -14.525 7.713 -4.003 1.00 90.00 86 CYS A C 1
ATOM 700 O O . CYS A 1 86 ? -15.541 7.243 -4.530 1.00 90.00 86 CYS A O 1
ATOM 702 N N . PHE A 1 87 ? -13.323 7.578 -4.576 1.00 91.25 87 PHE A N 1
ATOM 703 C CA . PHE A 1 87 ? -13.121 6.855 -5.838 1.00 91.25 87 PHE A CA 1
ATOM 704 C C . PHE A 1 87 ? -13.358 5.351 -5.688 1.00 91.25 87 PHE A C 1
ATOM 706 O O . PHE A 1 87 ? -14.005 4.738 -6.544 1.00 91.25 87 PHE A O 1
ATOM 713 N N . ILE A 1 88 ? -12.864 4.758 -4.599 1.00 90.94 88 ILE A N 1
ATOM 714 C CA . ILE A 1 88 ? -13.036 3.329 -4.312 1.00 90.94 88 ILE A CA 1
ATOM 715 C C . ILE A 1 88 ? -14.521 3.020 -4.118 1.00 90.94 88 ILE A C 1
ATOM 717 O O . ILE A 1 88 ? -15.053 2.116 -4.765 1.00 90.94 88 ILE A O 1
ATOM 721 N N . PHE A 1 89 ? -15.214 3.809 -3.296 1.00 90.38 89 PHE A N 1
ATOM 722 C CA . PHE A 1 89 ? -16.646 3.658 -3.060 1.00 90.38 89 PHE A CA 1
ATOM 723 C C . PHE A 1 89 ? -17.453 3.788 -4.356 1.00 90.38 89 PHE A C 1
ATOM 725 O O . PHE A 1 89 ? -1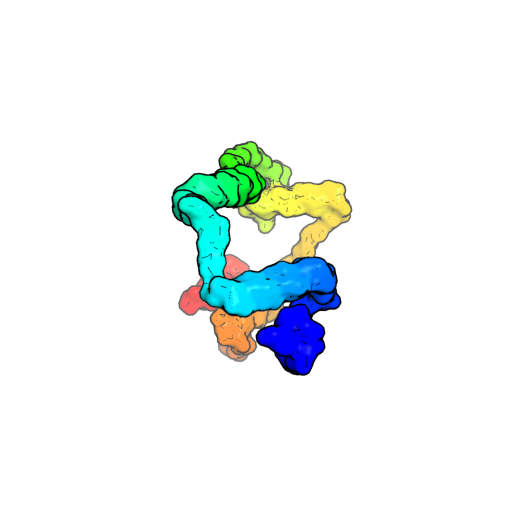8.337 2.971 -4.623 1.00 90.38 89 PHE A O 1
ATOM 732 N N . ASN A 1 90 ? -17.129 4.775 -5.199 1.00 90.06 90 ASN A N 1
ATOM 733 C CA . ASN A 1 90 ? -17.795 4.956 -6.486 1.00 90.06 90 ASN A CA 1
ATOM 734 C C . ASN A 1 90 ? -17.637 3.722 -7.393 1.00 90.06 90 ASN A C 1
ATOM 736 O O . ASN A 1 90 ? -18.618 3.261 -7.983 1.00 90.06 90 ASN A O 1
ATOM 740 N N . ARG A 1 91 ? -16.431 3.138 -7.453 1.00 92.94 91 ARG A N 1
ATOM 741 C CA . ARG A 1 91 ? -16.192 1.891 -8.192 1.00 92.94 91 ARG A CA 1
ATOM 742 C C . ARG A 1 91 ? -16.978 0.727 -7.594 1.00 92.94 91 ARG A C 1
ATOM 744 O O . ARG A 1 91 ? -17.640 0.035 -8.357 1.00 92.94 91 ARG A O 1
ATOM 751 N N . LEU A 1 92 ? -16.958 0.531 -6.273 1.00 92.19 92 LEU A N 1
ATOM 752 C CA . LEU A 1 92 ? -17.718 -0.538 -5.610 1.00 92.19 92 LEU A CA 1
ATOM 753 C C . LEU A 1 92 ? -19.210 -0.455 -5.947 1.00 92.19 92 LEU A C 1
ATOM 755 O O . LEU A 1 92 ? -19.797 -1.450 -6.365 1.00 92.19 92 LEU A O 1
ATOM 759 N N . LYS A 1 93 ? -19.800 0.744 -5.870 1.00 90.31 93 LYS A N 1
ATOM 760 C CA . LYS A 1 93 ? -21.205 0.966 -6.237 1.00 90.31 93 LYS A CA 1
ATOM 761 C C . LYS A 1 93 ? -21.499 0.636 -7.695 1.00 90.31 93 LYS A C 1
ATOM 763 O O . LYS A 1 93 ? -22.525 0.018 -7.964 1.00 90.31 93 LYS A O 1
ATOM 768 N N . ARG A 1 94 ? -20.609 1.003 -8.623 1.00 93.06 94 ARG A N 1
ATOM 769 C CA . ARG A 1 94 ? -20.752 0.651 -10.046 1.00 93.06 94 ARG A CA 1
ATOM 770 C C . ARG A 1 94 ? -20.753 -0.861 -10.275 1.00 93.06 94 ARG A C 1
ATOM 772 O O . ARG A 1 94 ? -21.483 -1.331 -11.138 1.00 93.06 94 ARG A O 1
ATOM 779 N N . GLU A 1 95 ? -19.972 -1.602 -9.496 1.00 96.56 95 GLU A N 1
ATOM 780 C CA . GLU A 1 95 ? -19.917 -3.068 -9.560 1.00 96.56 95 GLU A CA 1
ATOM 781 C C . GLU A 1 95 ? -21.014 -3.761 -8.727 1.00 96.56 95 GLU A C 1
ATOM 783 O O . GLU A 1 95 ? -21.033 -4.985 -8.640 1.00 96.56 95 GLU A O 1
ATOM 788 N N . GLY A 1 96 ? -21.921 -3.012 -8.085 1.00 94.69 96 GLY A N 1
ATOM 789 C CA . GLY A 1 96 ? -22.956 -3.584 -7.215 1.00 94.69 96 GLY A CA 1
ATOM 790 C C . GLY A 1 96 ? -22.416 -4.181 -5.909 1.00 94.69 96 GLY A C 1
ATOM 791 O O . GLY A 1 96 ? -23.089 -4.993 -5.278 1.00 94.69 96 GLY A O 1
ATOM 792 N N . LEU A 1 97 ? -21.210 -3.786 -5.498 1.00 93.81 97 LEU A N 1
ATOM 793 C CA . LEU A 1 97 ? -20.558 -4.241 -4.276 1.00 93.81 97 LEU A CA 1
ATOM 794 C C . LEU A 1 97 ? -20.768 -3.245 -3.132 1.00 93.81 97 LEU A C 1
ATOM 796 O O . LEU A 1 97 ? -20.850 -2.027 -3.327 1.00 93.81 97 LEU A O 1
ATOM 800 N N . SER A 1 98 ? -20.801 -3.781 -1.916 1.00 88.38 98 SER A N 1
ATOM 801 C CA . SER A 1 98 ? -20.778 -3.000 -0.681 1.00 88.38 98 SER A CA 1
ATOM 802 C C . SER A 1 98 ? -19.402 -3.103 -0.029 1.00 88.38 98 SER A C 1
ATOM 804 O O . SER A 1 98 ? -18.767 -4.157 -0.127 1.00 88.38 98 SER A O 1
ATOM 806 N N . PRO A 1 99 ? -18.931 -2.046 0.650 1.00 86.38 99 PRO A N 1
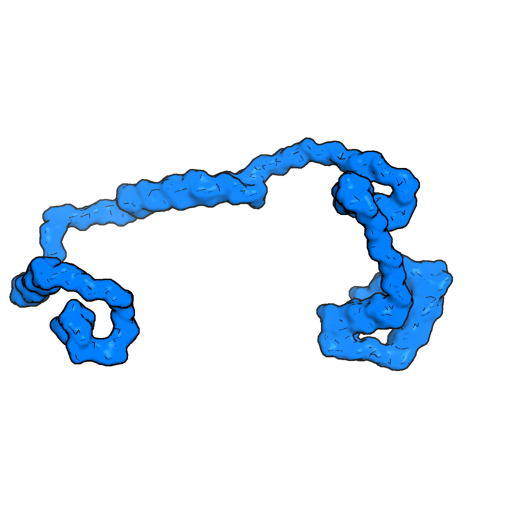ATOM 807 C CA . PRO A 1 99 ? -17.695 -2.136 1.405 1.00 86.38 99 PRO A CA 1
ATOM 808 C C . PRO A 1 99 ? -17.762 -3.189 2.512 1.00 86.38 99 PRO A C 1
ATOM 810 O O . PRO A 1 99 ? -18.828 -3.462 3.067 1.00 86.38 99 PRO A O 1
ATOM 813 N N . ALA A 1 100 ? -16.605 -3.756 2.848 1.00 88.00 100 ALA A N 1
ATOM 814 C CA . ALA A 1 100 ? -16.490 -4.650 3.990 1.00 88.00 100 ALA A CA 1
ATOM 815 C C . ALA A 1 100 ? -16.735 -3.886 5.300 1.00 88.00 100 ALA A C 1
ATOM 817 O O . ALA A 1 100 ? -16.361 -2.719 5.435 1.00 88.00 100 ALA A O 1
ATOM 818 N N . SER A 1 101 ? -17.333 -4.559 6.282 1.00 87.69 101 SER A N 1
ATOM 819 C CA . SER A 1 101 ? -17.464 -4.020 7.633 1.00 87.69 101 SER A CA 1
ATOM 820 C C . SER A 1 101 ? -16.090 -3.792 8.262 1.00 87.69 101 SER A C 1
ATOM 822 O O . SER A 1 101 ? -15.156 -4.569 8.038 1.00 87.69 101 SER A O 1
ATOM 824 N N . ARG A 1 102 ? -15.981 -2.759 9.102 1.00 85.44 102 ARG A N 1
ATOM 825 C CA . ARG A 1 102 ? -14.779 -2.513 9.905 1.00 85.44 102 ARG A CA 1
ATOM 826 C C . ARG A 1 102 ? -14.468 -3.748 10.753 1.00 85.44 102 ARG A C 1
ATOM 828 O O . ARG A 1 102 ? -15.378 -4.388 11.279 1.00 85.44 102 ARG A O 1
ATOM 835 N N . ALA A 1 103 ? -13.189 -4.095 10.847 1.00 91.75 103 ALA A N 1
ATOM 836 C CA . ALA A 1 103 ? -12.758 -5.197 11.696 1.00 91.75 103 ALA A CA 1
ATOM 837 C C . ALA A 1 103 ? -12.985 -4.857 13.177 1.00 91.75 103 ALA A C 1
ATOM 839 O O . ALA A 1 103 ? -13.000 -3.684 13.557 1.00 91.75 103 ALA A O 1
ATOM 840 N N . ASP A 1 104 ? -13.155 -5.886 14.007 1.00 92.75 104 ASP A N 1
ATOM 841 C CA . ASP A 1 104 ? -13.252 -5.709 15.451 1.00 92.75 104 ASP A CA 1
ATOM 842 C C . ASP A 1 104 ? -11.923 -5.178 16.036 1.00 92.75 104 ASP A C 1
ATOM 844 O O . ASP A 1 104 ? -10.857 -5.365 15.431 1.00 92.75 104 ASP A O 1
ATOM 848 N N . PRO A 1 105 ? -11.953 -4.535 17.218 1.00 93.25 105 PRO A N 1
ATOM 849 C CA . PRO A 1 105 ? -10.773 -3.893 17.799 1.00 93.25 105 PRO A CA 1
ATOM 850 C C . PRO A 1 105 ? -9.595 -4.851 18.016 1.00 93.25 105 PRO A C 1
ATOM 852 O O . PRO A 1 105 ? -8.448 -4.462 17.814 1.00 93.25 105 PRO A O 1
ATOM 855 N N . ASN A 1 106 ? -9.856 -6.116 18.366 1.00 93.62 106 ASN A N 1
ATOM 856 C CA . ASN A 1 106 ? -8.793 -7.097 18.598 1.00 93.62 106 ASN A CA 1
ATOM 857 C C . ASN A 1 106 ? -8.110 -7.498 17.299 1.00 93.62 106 ASN A C 1
ATOM 859 O O . ASN A 1 106 ? -6.883 -7.590 17.237 1.00 93.62 106 ASN A O 1
ATOM 863 N N . THR A 1 107 ? -8.899 -7.703 16.245 1.00 94.88 107 THR A N 1
ATOM 864 C CA . THR A 1 107 ? -8.361 -7.961 14.911 1.00 94.88 107 THR A CA 1
ATOM 865 C C . THR A 1 107 ? -7.532 -6.778 14.411 1.00 94.88 107 THR A C 1
ATOM 867 O O . THR A 1 107 ? -6.469 -6.995 13.823 1.00 94.88 107 THR A O 1
ATOM 870 N N . LEU A 1 108 ? -7.979 -5.540 14.652 1.00 94.00 108 LEU A N 1
ATOM 871 C CA . LEU A 1 108 ? -7.234 -4.334 14.279 1.00 94.00 108 LEU A CA 1
ATOM 872 C C . LEU A 1 108 ? -5.897 -4.238 15.019 1.00 94.00 108 LEU A C 1
ATOM 874 O O . LEU A 1 108 ? -4.860 -4.162 14.359 1.00 94.00 108 LEU A O 1
ATOM 878 N N . LEU A 1 109 ? -5.903 -4.326 16.352 1.00 95.06 109 LEU A N 1
ATOM 879 C CA . LEU A 1 109 ? -4.682 -4.264 17.157 1.00 95.06 109 LEU A CA 1
ATOM 880 C C . LEU A 1 109 ? -3.696 -5.367 16.773 1.00 95.06 109 LEU A C 1
ATOM 882 O O . LEU A 1 109 ? -2.513 -5.103 16.579 1.00 95.06 109 LEU A O 1
ATOM 886 N N . ARG A 1 110 ? -4.177 -6.606 16.615 1.00 94.81 110 ARG A N 1
ATOM 887 C CA . ARG A 1 110 ? -3.324 -7.731 16.222 1.00 94.81 110 ARG A CA 1
ATOM 888 C C . ARG A 1 110 ? -2.636 -7.459 14.885 1.00 94.81 110 ARG A C 1
ATOM 890 O O . ARG A 1 110 ? -1.436 -7.687 14.772 1.00 94.81 110 ARG A O 1
ATOM 897 N N . ARG A 1 111 ? -3.375 -6.988 13.871 1.00 95.56 111 ARG A N 1
ATOM 898 C CA . ARG A 1 111 ? -2.801 -6.650 12.555 1.00 95.56 111 ARG A CA 1
ATOM 899 C C . ARG A 1 111 ? -1.768 -5.538 12.674 1.00 95.56 111 ARG A C 1
ATOM 901 O O . ARG A 1 111 ? -0.690 -5.673 12.108 1.00 95.56 111 ARG A O 1
ATOM 908 N N . LEU A 1 112 ? -2.092 -4.481 13.414 1.00 93.31 112 LEU A N 1
ATOM 909 C CA . LEU A 1 112 ? -1.210 -3.336 13.598 1.00 93.31 112 LEU A CA 1
ATOM 910 C C . LEU A 1 112 ? 0.091 -3.740 14.302 1.00 93.31 112 LEU A C 1
ATOM 912 O O . LEU A 1 112 ? 1.166 -3.448 13.793 1.00 93.31 112 LEU A O 1
ATOM 916 N N . SER A 1 113 ? -0.007 -4.494 15.399 1.00 94.12 113 SER A N 1
ATOM 917 C CA . SER A 1 113 ? 1.149 -4.975 16.162 1.00 94.12 113 SER A CA 1
ATOM 918 C C . SER A 1 113 ? 2.071 -5.844 15.298 1.00 94.12 113 SER A C 1
ATOM 920 O O . SER A 1 113 ? 3.256 -5.545 15.180 1.00 94.12 113 SER A O 1
ATOM 922 N N . PHE A 1 114 ? 1.532 -6.819 14.553 1.00 95.81 114 PHE A N 1
ATOM 923 C CA . PHE A 1 114 ? 2.358 -7.626 13.647 1.00 95.81 114 PHE A CA 1
ATOM 924 C C . PHE A 1 114 ? 2.993 -6.818 12.512 1.00 95.81 114 PHE A C 1
ATOM 926 O O . PHE A 1 114 ? 4.121 -7.113 12.128 1.00 95.81 114 PHE A O 1
ATOM 933 N N . VAL A 1 115 ? 2.293 -5.825 11.960 1.00 95.50 115 VAL A N 1
ATOM 934 C CA . VAL A 1 115 ? 2.835 -4.986 10.880 1.00 95.50 115 VAL A CA 1
ATOM 935 C C . VAL A 1 115 ? 3.951 -4.076 11.389 1.00 95.50 115 VAL A C 1
ATOM 937 O O . VAL A 1 115 ? 4.954 -3.917 10.699 1.00 95.50 115 VAL A O 1
ATOM 940 N N . LEU A 1 116 ? 3.789 -3.484 12.575 1.00 93.31 116 LEU A N 1
ATOM 941 C CA . LEU A 1 116 ? 4.739 -2.511 13.116 1.00 93.31 116 LEU A CA 1
ATOM 942 C C . LEU A 1 116 ? 5.928 -3.165 13.826 1.00 93.31 116 LEU A C 1
ATOM 944 O O . LEU A 1 116 ? 7.054 -2.701 13.679 1.00 93.31 116 LEU A O 1
ATOM 948 N N . THR A 1 117 ? 5.692 -4.229 14.594 1.00 92.19 117 THR A N 1
ATOM 949 C CA . THR A 1 117 ? 6.704 -4.825 15.484 1.00 92.19 117 THR A CA 1
ATOM 950 C C . THR A 1 117 ? 7.065 -6.262 15.117 1.00 92.19 117 THR A C 1
ATOM 952 O O . THR A 1 117 ? 8.095 -6.771 15.553 1.00 92.19 117 THR A O 1
ATOM 955 N N . GLY A 1 118 ? 6.230 -6.942 14.325 1.00 96.06 118 GLY A N 1
ATOM 956 C CA . GLY A 1 118 ? 6.378 -8.372 14.041 1.00 96.06 118 GLY A CA 1
ATOM 957 C C . GLY A 1 118 ? 5.966 -9.289 15.197 1.00 96.06 118 GLY A C 1
ATOM 958 O O . GLY A 1 118 ? 6.071 -10.510 15.068 1.00 96.06 118 GLY A O 1
ATOM 959 N N . LEU A 1 119 ? 5.478 -8.735 16.309 1.00 95.50 119 LEU A N 1
ATOM 960 C CA . LEU A 1 119 ? 5.085 -9.471 17.507 1.00 95.50 119 LEU A CA 1
ATOM 961 C C . LEU A 1 119 ? 3.564 -9.395 17.725 1.00 95.50 119 LEU A C 1
ATOM 963 O O . LEU A 1 119 ? 2.904 -8.499 17.199 1.00 95.50 119 LEU A O 1
ATOM 967 N N . PRO A 1 120 ? 2.968 -10.354 18.459 1.00 95.50 120 PRO A N 1
ATOM 968 C CA . PRO A 1 120 ? 1.594 -10.214 18.922 1.00 95.50 120 PRO A CA 1
ATOM 969 C C . PRO A 1 120 ? 1.493 -9.125 20.008 1.00 95.50 120 PRO A C 1
ATOM 971 O O . PRO A 1 120 ? 2.455 -8.934 20.753 1.00 95.50 120 PRO A O 1
ATOM 974 N N . PRO A 1 121 ? 0.324 -8.476 20.159 1.00 94.69 121 PRO A N 1
ATOM 975 C CA . PRO A 1 121 ? 0.111 -7.503 21.224 1.00 94.69 121 PRO A CA 1
ATOM 976 C C . PRO A 1 121 ? 0.123 -8.173 22.603 1.00 94.69 121 PRO A C 1
ATOM 978 O O . PRO A 1 121 ? -0.304 -9.326 22.751 1.00 94.69 121 PRO A O 1
ATOM 981 N N . SER A 1 122 ? 0.568 -7.440 23.621 1.00 94.25 122 SER A N 1
ATOM 982 C CA . SER A 1 122 ? 0.490 -7.876 25.014 1.00 94.25 122 SER A CA 1
ATOM 983 C C . SER A 1 122 ? -0.958 -7.837 25.539 1.00 94.25 122 SER A C 1
ATOM 985 O O . SER A 1 122 ? -1.832 -7.165 24.967 1.00 94.25 122 SER A O 1
ATOM 987 N N . PRO A 1 123 ? -1.260 -8.554 26.637 1.00 94.38 123 PRO A N 1
ATOM 988 C CA . PRO A 1 123 ? -2.554 -8.443 27.305 1.00 94.38 123 PRO A CA 1
ATOM 989 C C . PRO A 1 123 ? -2.881 -7.003 27.725 1.00 94.38 123 PRO A C 1
ATOM 991 O O . PRO A 1 123 ? -4.014 -6.555 27.544 1.00 94.38 123 PRO A O 1
ATOM 994 N N . GLU A 1 124 ? -1.895 -6.262 28.235 1.00 93.44 124 GLU A N 1
ATOM 995 C CA . GLU A 1 124 ? -2.050 -4.873 28.672 1.00 93.44 124 GLU A CA 1
ATOM 996 C C . GLU A 1 124 ? -2.372 -3.941 27.496 1.00 93.44 124 GLU A C 1
ATOM 998 O O . GLU A 1 124 ? -3.300 -3.133 27.584 1.00 93.44 124 GLU A O 1
ATOM 1003 N N . GLU A 1 125 ? -1.666 -4.096 26.371 1.00 91.69 125 GLU A N 1
ATOM 1004 C CA . GLU A 1 125 ? -1.935 -3.355 25.131 1.00 91.69 125 GLU A CA 1
ATOM 1005 C C . GLU A 1 125 ? -3.340 -3.647 24.608 1.00 91.69 125 GLU A C 1
ATOM 1007 O O . GLU A 1 125 ? -4.054 -2.735 24.201 1.00 91.69 125 GLU A O 1
ATOM 1012 N N . THR A 1 126 ? -3.773 -4.908 24.677 1.00 93.31 126 THR A N 1
ATOM 1013 C CA . THR A 1 126 ? -5.114 -5.315 24.239 1.00 93.31 126 THR A CA 1
ATOM 1014 C C . THR A 1 126 ? -6.208 -4.639 25.058 1.00 93.31 126 THR A C 1
ATOM 1016 O O . THR A 1 126 ? -7.163 -4.107 24.489 1.00 93.31 126 THR A O 1
ATOM 1019 N N . ILE A 1 127 ? -6.065 -4.618 26.385 1.00 92.38 127 ILE A N 1
ATOM 1020 C CA . ILE A 1 127 ? -7.032 -3.973 27.281 1.00 92.38 127 ILE A CA 1
ATOM 1021 C C . ILE A 1 127 ? -7.053 -2.458 27.044 1.00 92.38 127 ILE A C 1
ATOM 1023 O O . ILE A 1 127 ? -8.129 -1.883 26.867 1.00 92.38 127 ILE A O 1
ATOM 1027 N N . SER A 1 128 ? -5.878 -1.825 27.001 1.00 90.94 128 SER A N 1
ATOM 1028 C CA . SER A 1 128 ? -5.746 -0.379 26.787 1.00 90.94 128 SER A CA 1
ATOM 1029 C C . SER A 1 128 ? -6.342 0.046 25.441 1.00 90.94 128 SER A C 1
ATOM 1031 O O . SER A 1 128 ? -7.157 0.969 25.376 1.00 90.94 128 SER A O 1
ATOM 1033 N N . PHE A 1 129 ? -6.031 -0.692 24.371 1.00 92.94 129 PHE A N 1
ATOM 1034 C CA . PHE A 1 129 ? -6.549 -0.421 23.035 1.00 92.94 129 PHE A CA 1
ATOM 1035 C C . PHE A 1 129 ? -8.068 -0.573 22.966 1.00 92.94 129 PHE A C 1
ATOM 1037 O O . PHE A 1 129 ? -8.737 0.291 22.410 1.00 92.94 129 PHE A O 1
ATOM 1044 N N . GLN A 1 130 ? -8.644 -1.635 23.542 1.00 92.44 130 GLN A N 1
ATOM 1045 C CA . GLN A 1 130 ? -10.101 -1.814 23.561 1.00 92.44 130 GLN A CA 1
ATOM 1046 C C . GLN A 1 130 ? -10.814 -0.660 24.278 1.00 92.44 130 GLN A C 1
ATOM 1048 O O . GLN A 1 130 ? -11.834 -0.172 23.789 1.00 92.44 130 GLN A O 1
ATOM 1053 N N . GLN A 1 131 ? -10.278 -0.215 25.418 1.00 91.12 131 GLN A N 1
ATOM 1054 C CA . GLN A 1 131 ? -10.834 0.908 26.175 1.00 91.12 131 GLN A CA 1
ATOM 1055 C C . GLN A 1 131 ? -10.731 2.218 25.391 1.00 91.12 131 GLN A C 1
ATOM 1057 O O . GLN A 1 131 ? -11.712 2.956 25.298 1.00 91.12 131 GLN A O 1
ATOM 1062 N N . ALA A 1 132 ? -9.573 2.489 24.785 1.00 91.06 132 ALA A N 1
ATOM 1063 C CA . ALA A 1 132 ? -9.384 3.656 23.933 1.00 91.06 132 ALA A CA 1
ATOM 1064 C C . ALA A 1 132 ? -10.336 3.623 22.726 1.00 91.06 132 ALA A C 1
ATOM 1066 O O . ALA A 1 132 ? -11.008 4.614 22.449 1.00 91.06 132 ALA A O 1
ATOM 1067 N N . TYR A 1 133 ? -10.471 2.467 22.071 1.00 92.00 133 TYR A N 1
ATOM 1068 C CA . TYR A 1 133 ? -11.289 2.292 20.870 1.00 92.00 133 TYR A CA 1
ATOM 1069 C C . TYR A 1 133 ? -12.784 2.476 21.149 1.00 92.00 133 TYR A C 1
ATOM 1071 O O . TYR A 1 133 ? -13.505 3.004 20.304 1.00 92.00 133 TYR A O 1
ATOM 1079 N N . ALA A 1 134 ? -13.259 2.076 22.334 1.00 89.31 134 ALA A N 1
ATOM 1080 C CA . ALA A 1 134 ? -14.640 2.305 22.757 1.00 89.31 134 ALA A CA 1
ATOM 1081 C C . ALA A 1 134 ? -14.973 3.800 22.916 1.00 89.31 134 ALA A C 1
ATOM 1083 O O . ALA A 1 134 ? -16.114 4.196 22.683 1.00 89.31 134 ALA A O 1
ATOM 1084 N N . ASN A 1 135 ? -13.986 4.621 23.287 1.00 87.69 135 ASN A N 1
ATOM 1085 C CA . ASN A 1 135 ? -14.149 6.068 23.432 1.00 87.69 135 ASN A CA 1
ATOM 1086 C C . ASN A 1 135 ? -13.975 6.798 22.093 1.00 87.69 135 ASN A C 1
ATOM 1088 O O . ASN A 1 135 ? -14.774 7.665 21.746 1.00 87.69 135 ASN A O 1
ATOM 1092 N N . SER A 1 136 ? -12.923 6.455 21.346 1.00 88.56 136 SER A N 1
ATOM 1093 C CA . SER A 1 136 ? -12.638 6.982 20.012 1.00 88.56 136 SER A CA 1
ATOM 1094 C C . SER A 1 136 ? -11.768 5.986 19.232 1.00 88.56 136 SER A C 1
ATOM 1096 O O . SER A 1 136 ? -10.616 5.747 19.609 1.00 88.56 136 SER A O 1
ATOM 1098 N N . PRO A 1 137 ? -12.280 5.42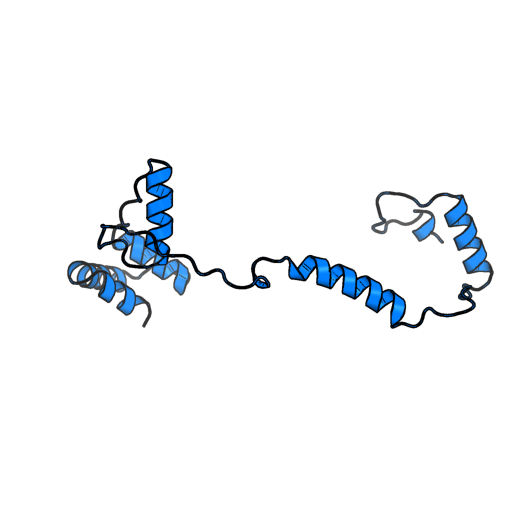0 18.124 1.00 85.25 137 PRO A N 1
ATOM 1099 C CA . PRO A 1 137 ? -11.504 4.528 17.268 1.00 85.25 137 PRO A CA 1
ATOM 1100 C C . PRO A 1 137 ? -10.219 5.161 16.727 1.00 85.25 137 PRO A C 1
ATOM 1102 O O . PRO A 1 137 ? -9.192 4.493 16.641 1.00 85.25 137 PRO A O 1
ATOM 1105 N N . GLU A 1 138 ? -10.271 6.441 16.368 1.00 82.81 138 GLU A N 1
ATOM 1106 C CA . GLU A 1 138 ? -9.143 7.182 15.807 1.00 82.81 138 GLU A CA 1
ATOM 1107 C C . GLU A 1 138 ? -8.046 7.393 16.860 1.00 82.81 138 GLU A C 1
ATOM 1109 O O . GLU A 1 138 ? -6.884 7.084 16.601 1.00 82.81 138 GLU A O 1
ATOM 1114 N N . ALA A 1 139 ? -8.413 7.797 18.082 1.00 79.62 139 ALA A N 1
ATOM 1115 C CA . ALA A 1 139 ? -7.454 7.987 19.172 1.00 79.62 139 ALA A CA 1
ATOM 1116 C C . ALA A 1 139 ? -6.740 6.682 19.575 1.00 79.62 139 ALA A C 1
ATOM 1118 O O . ALA A 1 139 ? -5.562 6.693 19.932 1.00 79.62 139 ALA A O 1
ATOM 1119 N N . ALA A 1 140 ? -7.431 5.540 19.498 1.00 85.81 140 ALA A N 1
ATOM 1120 C CA . ALA A 1 140 ? -6.835 4.235 19.790 1.00 85.81 140 ALA A CA 1
ATOM 1121 C C . ALA A 1 140 ? -5.728 3.852 18.793 1.00 85.81 140 ALA A C 1
ATOM 1123 O O . ALA A 1 140 ? -4.722 3.251 19.174 1.00 85.81 140 ALA A O 1
ATOM 1124 N N . LEU A 1 141 ? -5.901 4.212 17.517 1.00 84.62 141 LEU A N 1
ATOM 1125 C CA . LEU A 1 141 ? -4.904 3.957 16.477 1.00 84.62 141 LEU A CA 1
ATOM 1126 C C . LEU A 1 141 ? -3.652 4.821 16.676 1.00 84.62 141 LEU A C 1
ATOM 1128 O O . LEU A 1 141 ? -2.545 4.312 16.518 1.00 84.62 141 LEU A O 1
ATOM 1132 N N . GLU A 1 142 ? -3.811 6.083 17.079 1.00 78.44 142 GLU A N 1
ATOM 1133 C CA . GLU A 1 142 ? -2.683 6.984 17.360 1.00 78.44 142 GLU A CA 1
ATOM 1134 C C . GLU A 1 142 ? -1.837 6.510 18.548 1.00 78.44 142 GLU A C 1
ATOM 1136 O O . GLU A 1 142 ? -0.612 6.492 18.456 1.00 78.44 142 GLU A O 1
ATOM 1141 N N . LEU A 1 143 ? -2.478 6.037 19.624 1.00 71.38 143 LEU A N 1
ATOM 1142 C CA . LEU A 1 143 ? -1.804 5.481 20.808 1.00 71.38 143 LEU A CA 1
ATOM 1143 C C . LEU A 1 143 ? -0.882 4.293 20.501 1.00 71.38 143 LEU A C 1
ATOM 1145 O O . LEU A 1 143 ? 0.042 4.032 21.261 1.00 71.38 143 LEU A O 1
ATOM 1149 N N . THR A 1 144 ? -1.139 3.566 19.413 1.00 65.38 144 THR A N 1
ATOM 1150 C CA . THR A 1 144 ? -0.352 2.380 19.036 1.00 65.38 144 THR A CA 1
ATOM 1151 C C . THR A 1 144 ? 0.824 2.727 18.110 1.00 65.38 144 THR A C 1
ATOM 1153 O O . THR A 1 144 ? 1.683 1.884 17.867 1.00 65.38 144 THR A O 1
ATOM 1156 N N . MET A 1 145 ? 0.869 3.951 17.568 1.00 59.06 145 MET A N 1
ATOM 1157 C CA . MET A 1 145 ? 1.938 4.429 16.677 1.00 59.06 145 MET A CA 1
ATOM 1158 C C . MET A 1 145 ? 2.942 5.374 17.363 1.00 59.06 145 MET A C 1
ATOM 1160 O O . MET A 1 145 ? 3.828 5.895 16.681 1.00 59.06 145 MET A O 1
ATOM 1164 N N . GLY A 1 146 ? 2.788 5.623 18.669 1.00 50.78 146 GLY A N 1
ATOM 1165 C CA . GLY A 1 146 ? 3.619 6.530 19.474 1.00 50.78 146 GLY A CA 1
ATOM 1166 C C . GLY A 1 146 ? 4.618 5.825 20.378 1.00 50.78 146 GLY A C 1
ATOM 1167 O O . GLY A 1 146 ? 4.310 4.707 20.842 1.00 50.78 146 GLY A O 1
#

InterPro domains:
  IPR011444 Domain of unknown function DUF1549 [PF07583] (84-133)

pLDDT: mean 82.68, std 12.72, range [50.78, 96.56]

Organism: NCBI:txid2527969

Foldseek 3Di:
DCLLVVVDDDDDPPDRDDPVVVVVVVVCVVVVVDPPDPDDPDPPPVVVVVVVVVCVVCCPDPVNDDDDDDDQADDPDVVQVDSVSSVVCVVCVVVVHDDDDDDDQQVVQQVLCCVPPVDGDDPVLSVVLNVQCVVPVVRSVVVSVD

Sequence (146 aa):
MEALKHESFEMLPDERLPETVIADFTRWIQDGAFNPRDQQPSPTDAAEAAWKAKLAERSRWWSLQPLKEVSVPKVIDPHWSSDIDCFIFNRLKREGLSPASRADPNTLLRRLSFVLTGLPPSPEETISFQQAYANSPEAALELTMG

Radius of gyration: 31.84 Å; chains: 1; bounding box: 68×46×69 Å